Protein AF-A0A2V9KEG1-F1 (afdb_monomer)

pLDDT: mean 92.55, std 7.53, range [52.72, 97.75]

Secondary structure (DSSP, 8-state):
-PPB-EEEEEEEEE-TTT-SEEEEEEEEEHHHHTT-SS--EE-TTT---EEEE---GGG-SPSEEEESS--TT-TTSTT--S-----SS-S--

Radius of g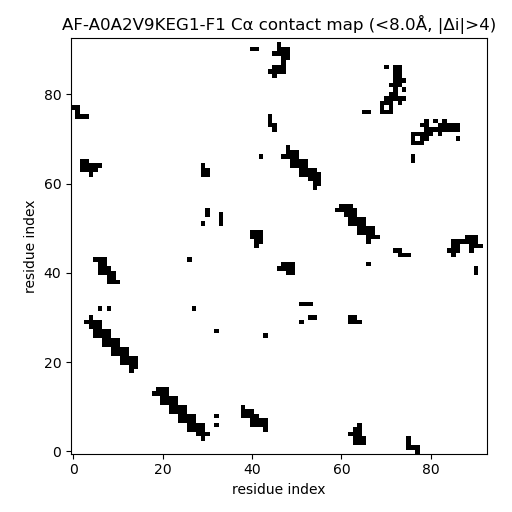yration: 14.23 Å; Cα contacts (8 Å, |Δi|>4): 193; chains: 1; bounding box: 23×36×38 Å

Sequence (93 aa):
MDKIFECEVRQWKPDPSTGKGAPLWVVMPVDKAIQLADVTIRCMKCHGPIRLHRAGPLGVPRAHAEHLRRHPGCPLGDCFDGTFRTSPTPIGS

Nearest PDB structures (foldseek):
  8jiv-assembly1_CS  TM=2.917E-01  e=4.855E+00  Triticum aestivum
  8q87-assembly1_BS  TM=3.148E-01  e=5.164E+00  Gallus gallus
  7oyc-assembly1_S1  TM=2.996E-01  e=7.030E+00  Xenopus laevis
  6az3-assembly1_R  TM=2.709E-01  e=6.214E+00  Leishmania donovani
  8fkp-assembly1_LC  TM=2.687E-01  e=5.842E+00  Homo sapiens

Mean predicted aligned error: 4.04 Å

Foldseek 3Di:
DQFAFKWWKWDFDQDPVHRDTDTDTDIDTLQVVVPDPPIDIAHPFQLADKDWDPQDPVCVPPTTIAGPDADLQGPRHPNPPPHHHHDPHHDDD

Solvent-accessible surface area (backbone atoms only — not comparable to full-atom values): 5418 Å² total; per-residue (Å²): 127,65,70,32,50,57,29,24,35,54,40,83,38,64,33,91,89,76,66,45,77,39,82,40,79,40,80,41,48,30,69,60,56,70,72,56,78,97,61,55,60,22,34,76,79,26,31,19,52,53,44,80,41,76,48,35,75,97,52,51,57,60,29,23,33,45,64,75,57,94,44,43,26,21,88,71,39,82,55,45,74,86,54,81,39,67,37,97,62,52,57,78,133

Structure (mmCIF, N/CA/C/O backbone):
data_AF-A0A2V9KEG1-F1
#
_entry.id   AF-A0A2V9KEG1-F1
#
loop_
_atom_site.group_PDB
_atom_site.id
_atom_site.type_symbol
_atom_site.label_atom_id
_atom_site.label_alt_id
_atom_site.label_comp_id
_atom_site.label_asym_id
_atom_site.label_entity_id
_atom_site.label_seq_id
_atom_site.pdbx_PDB_ins_code
_atom_site.Cartn_x
_atom_site.Cartn_y
_atom_site.Cartn_z
_atom_site.occupancy
_atom_site.B_iso_or_equiv
_atom_site.auth_seq_id
_atom_site.auth_comp_id
_atom_site.auth_asym_id
_atom_site.auth_atom_id
_atom_site.pdbx_PDB_model_num
ATOM 1 N N . MET A 1 1 ? 12.786 0.170 -11.690 1.00 52.72 1 MET A N 1
ATOM 2 C CA . MET A 1 1 ? 11.400 0.165 -11.182 1.00 52.72 1 MET A CA 1
ATOM 3 C C . MET A 1 1 ? 11.494 -0.227 -9.726 1.00 52.72 1 MET A C 1
ATOM 5 O O . MET A 1 1 ? 11.818 -1.379 -9.444 1.00 52.72 1 MET A O 1
ATOM 9 N N . ASP A 1 2 ? 11.368 0.747 -8.830 1.00 66.38 2 ASP A N 1
ATOM 10 C CA . ASP A 1 2 ? 11.535 0.504 -7.401 1.00 66.38 2 ASP A CA 1
ATOM 11 C C . ASP A 1 2 ? 10.303 -0.216 -6.866 1.00 66.38 2 ASP A C 1
ATOM 13 O O . ASP A 1 2 ? 9.171 0.248 -6.989 1.00 66.38 2 ASP A O 1
ATOM 17 N N . LYS A 1 3 ? 10.535 -1.422 -6.351 1.00 83.50 3 LYS A N 1
ATOM 18 C CA . LYS A 1 3 ? 9.498 -2.294 -5.810 1.00 83.50 3 LYS A CA 1
ATOM 19 C C . LYS A 1 3 ? 9.310 -1.987 -4.336 1.00 83.50 3 LYS A C 1
ATOM 21 O O . LYS A 1 3 ? 1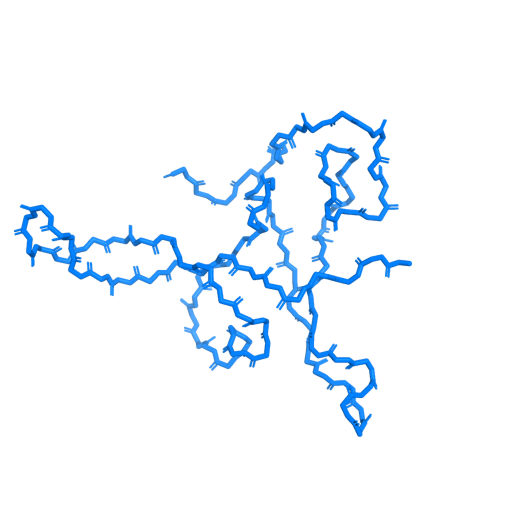0.280 -1.919 -3.584 1.00 83.50 3 LYS A O 1
ATOM 26 N N . ILE A 1 4 ? 8.059 -1.839 -3.920 1.00 91.62 4 ILE A N 1
ATOM 27 C CA . ILE A 1 4 ? 7.715 -1.606 -2.519 1.00 91.62 4 ILE A CA 1
ATOM 28 C C . ILE A 1 4 ? 7.629 -2.960 -1.816 1.00 91.62 4 ILE A C 1
ATOM 30 O O . ILE A 1 4 ? 6.894 -3.833 -2.266 1.00 91.62 4 ILE A O 1
ATOM 34 N N . PHE A 1 5 ? 8.354 -3.152 -0.717 1.00 96.25 5 PHE A N 1
ATOM 35 C CA . PHE A 1 5 ? 8.374 -4.433 0.008 1.00 96.25 5 PHE A CA 1
ATOM 36 C C . PHE A 1 5 ? 7.619 -4.405 1.340 1.00 96.25 5 PHE A C 1
ATOM 38 O O . PHE A 1 5 ? 7.413 -5.457 1.943 1.00 96.25 5 PHE A O 1
ATOM 45 N N . GLU A 1 6 ? 7.161 -3.230 1.768 1.00 96.88 6 GLU A N 1
ATOM 46 C CA . GLU A 1 6 ? 6.373 -3.026 2.983 1.00 96.88 6 GLU A CA 1
ATOM 47 C C . GLU A 1 6 ? 5.183 -2.108 2.703 1.00 96.88 6 GLU A C 1
ATOM 49 O O . GLU A 1 6 ? 5.265 -1.178 1.898 1.00 96.88 6 GLU A O 1
ATOM 54 N N . CYS A 1 7 ? 4.068 -2.355 3.377 1.00 97.06 7 CYS A N 1
ATOM 55 C CA . CYS A 1 7 ? 2.864 -1.545 3.266 1.00 97.06 7 CYS A CA 1
ATOM 56 C C . CYS A 1 7 ? 2.196 -1.364 4.623 1.00 97.06 7 CYS A C 1
ATOM 58 O O . CYS A 1 7 ? 2.413 -2.148 5.545 1.00 97.06 7 CYS A O 1
ATOM 60 N N . GLU A 1 8 ? 1.338 -0.357 4.727 1.00 97.50 8 GLU A N 1
ATOM 61 C CA . GLU A 1 8 ? 0.444 -0.238 5.870 1.00 97.50 8 GLU A CA 1
ATOM 62 C C . GLU A 1 8 ? -0.809 -1.069 5.632 1.00 97.50 8 GLU A C 1
ATOM 64 O O . GLU A 1 8 ? -1.420 -1.010 4.562 1.00 97.50 8 GLU A O 1
ATOM 69 N N . VAL A 1 9 ? -1.207 -1.810 6.658 1.00 96.62 9 VAL A N 1
ATOM 70 C CA . VAL A 1 9 ? -2.432 -2.603 6.684 1.00 96.62 9 VAL A CA 1
ATOM 71 C C . VAL A 1 9 ? -3.277 -2.155 7.864 1.00 96.62 9 VAL A C 1
ATOM 73 O O . VAL A 1 9 ? -2.776 -2.010 8.982 1.00 96.62 9 VAL A O 1
ATOM 76 N N . ARG A 1 10 ? -4.567 -1.923 7.622 1.00 95.25 10 ARG A N 1
ATOM 77 C CA . ARG A 1 10 ? -5.526 -1.564 8.665 1.00 95.25 10 ARG A CA 1
ATOM 78 C C . ARG A 1 10 ? -5.874 -2.808 9.471 1.00 95.25 10 ARG A C 1
ATOM 80 O O . ARG A 1 10 ? -6.419 -3.764 8.924 1.00 95.25 10 ARG A O 1
ATOM 87 N N . GLN A 1 11 ? -5.579 -2.788 10.764 1.00 92.62 11 GLN A N 1
ATOM 88 C CA . GLN A 1 11 ? -5.883 -3.878 11.690 1.00 92.62 11 GLN A CA 1
ATOM 89 C C . GLN A 1 11 ? -6.689 -3.361 12.876 1.00 92.62 11 GLN A C 1
ATOM 91 O O . GLN A 1 11 ? -6.503 -2.231 13.317 1.00 92.62 11 GLN A O 1
ATOM 96 N N . TRP A 1 12 ? -7.562 -4.203 13.421 1.00 90.25 12 TRP A N 1
ATOM 97 C CA . TRP A 1 12 ? -8.223 -3.922 14.689 1.00 90.25 12 TRP A CA 1
ATOM 98 C C . TRP A 1 12 ? -7.305 -4.348 15.833 1.00 90.25 12 TRP A C 1
ATOM 100 O O . TRP A 1 12 ? -6.969 -5.528 15.952 1.00 90.25 12 TRP A O 1
ATOM 110 N N . LYS A 1 13 ? -6.861 -3.396 16.653 1.00 88.25 13 LYS A N 1
ATOM 111 C CA . LYS A 1 13 ? -5.957 -3.649 17.782 1.00 88.25 13 LYS A CA 1
ATOM 112 C C . LYS A 1 13 ? -6.424 -2.896 19.026 1.00 88.25 13 LYS A C 1
ATOM 114 O O . LYS A 1 13 ? -7.084 -1.871 18.883 1.00 88.25 13 LYS A O 1
ATOM 119 N N . PRO A 1 14 ? -6.100 -3.374 20.239 1.00 89.19 14 PRO A N 1
ATOM 120 C CA . PRO A 1 14 ? -6.331 -2.601 21.451 1.00 89.19 14 PRO A CA 1
ATOM 121 C C . PRO A 1 14 ? -5.550 -1.288 21.382 1.00 89.19 14 PRO A C 1
ATOM 123 O O . PRO A 1 14 ? -4.339 -1.288 21.157 1.00 89.19 14 PRO A O 1
ATOM 126 N N . ASP A 1 15 ? -6.250 -0.179 21.559 1.00 80.19 15 ASP A N 1
ATOM 127 C CA . ASP A 1 15 ? -5.654 1.131 21.730 1.00 80.19 15 ASP A CA 1
ATOM 128 C C . ASP A 1 15 ? -4.850 1.145 23.047 1.00 80.19 15 ASP A C 1
ATOM 130 O O . ASP A 1 15 ? -5.412 0.819 24.098 1.00 80.19 15 ASP A O 1
ATOM 134 N N . PRO A 1 16 ? -3.553 1.508 23.035 1.00 77.88 16 PRO A N 1
ATOM 135 C CA . PRO A 1 16 ? -2.716 1.462 24.236 1.00 77.88 16 PRO A CA 1
ATOM 136 C C . PRO A 1 16 ? -3.168 2.403 25.357 1.00 77.88 16 PRO A C 1
ATOM 138 O O . PRO A 1 16 ? -2.818 2.180 26.512 1.00 77.88 16 PRO A O 1
ATOM 141 N N . SER A 1 17 ? -3.914 3.462 25.027 1.00 81.88 17 SER A N 1
ATOM 142 C CA . SER A 1 17 ? -4.358 4.477 25.984 1.00 81.88 17 SER A CA 1
ATOM 143 C C . SER A 1 17 ? -5.708 4.144 26.625 1.00 81.88 17 SER A C 1
ATOM 145 O O . SER A 1 17 ? -5.940 4.497 27.779 1.00 81.88 17 SER A O 1
ATOM 147 N N . THR A 1 18 ? -6.591 3.439 25.911 1.00 84.56 18 THR A N 1
ATOM 148 C CA . THR A 1 18 ? -7.956 3.135 26.379 1.00 84.56 18 THR A CA 1
ATOM 149 C C . THR A 1 18 ? -8.235 1.647 26.587 1.00 84.56 18 THR A C 1
ATOM 151 O O . THR A 1 18 ? -9.265 1.299 27.165 1.00 84.56 18 THR A O 1
ATOM 154 N N . GLY A 1 1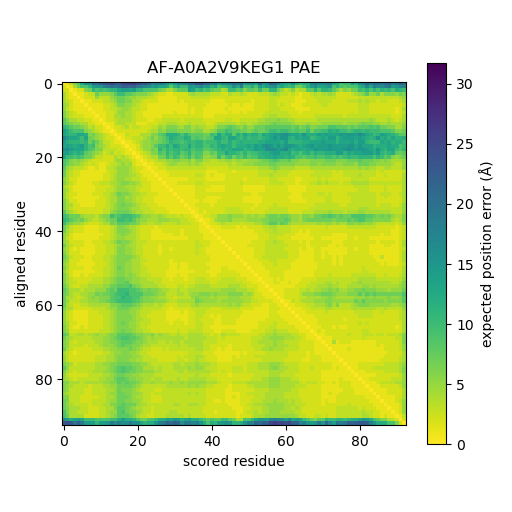9 ? -7.376 0.755 26.085 1.00 84.50 19 GLY A N 1
ATOM 155 C CA . GLY A 1 19 ? -7.578 -0.699 26.084 1.00 84.50 19 GLY A CA 1
ATOM 156 C C . GLY A 1 19 ? -8.713 -1.182 25.170 1.00 84.50 19 GLY A C 1
ATOM 157 O O . GLY A 1 19 ? -8.919 -2.387 25.027 1.00 84.50 19 GLY A O 1
ATOM 158 N N . LYS A 1 20 ? -9.455 -0.267 24.534 1.00 88.12 20 LYS A N 1
ATOM 159 C CA . LYS A 1 20 ? -10.553 -0.589 23.617 1.00 88.12 20 LYS A CA 1
ATOM 160 C C . LYS A 1 20 ? -10.009 -0.892 22.231 1.00 88.12 20 LYS A C 1
ATOM 162 O O . LYS A 1 20 ? -9.010 -0.326 21.809 1.00 88.12 20 LYS A O 1
ATOM 167 N N . GLY A 1 21 ? -10.687 -1.769 21.501 1.00 87.81 21 GLY A N 1
ATOM 168 C CA . GLY A 1 21 ? -10.340 -2.030 20.112 1.00 87.81 21 GLY A CA 1
ATOM 169 C C . GLY A 1 21 ? -10.520 -0.782 19.244 1.00 87.81 21 GLY A C 1
ATOM 170 O O . GLY A 1 21 ? -11.588 -0.172 19.263 1.00 87.81 21 GLY A O 1
ATOM 171 N N . ALA A 1 22 ? -9.484 -0.427 18.493 1.00 87.19 22 ALA A N 1
ATOM 172 C CA . ALA A 1 22 ? -9.478 0.663 17.533 1.00 87.19 22 ALA A CA 1
ATOM 173 C C . ALA A 1 22 ? -8.794 0.215 16.228 1.00 87.19 22 ALA A C 1
ATOM 175 O O . ALA A 1 22 ? -7.915 -0.657 16.241 1.00 87.19 22 ALA A O 1
ATOM 176 N N . PRO A 1 23 ? -9.176 0.788 15.074 1.00 89.62 23 PRO A N 1
ATOM 177 C CA . PRO A 1 23 ? -8.460 0.549 13.833 1.00 89.62 23 PRO A CA 1
ATOM 178 C C . PRO A 1 23 ? -7.103 1.263 13.868 1.00 89.62 23 PRO A C 1
ATOM 180 O O . PRO A 1 23 ? -7.050 2.485 13.968 1.00 89.62 23 PRO A O 1
ATOM 183 N N . LEU A 1 24 ? -6.016 0.510 13.719 1.00 91.12 24 LEU A N 1
ATOM 184 C CA . LEU A 1 24 ? -4.652 1.028 13.633 1.00 91.12 24 LEU A CA 1
ATOM 185 C C . LEU A 1 24 ? -4.015 0.651 12.295 1.00 91.12 24 LEU A C 1
ATOM 187 O O . LEU A 1 24 ? -4.227 -0.444 11.769 1.00 91.12 24 LEU A O 1
ATOM 191 N N . TRP A 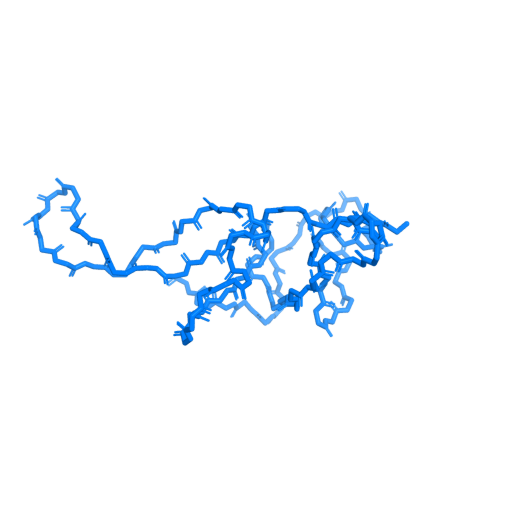1 25 ? -3.206 1.562 11.758 1.00 94.19 25 TRP A N 1
ATOM 192 C CA . TRP A 1 25 ? -2.347 1.293 10.610 1.00 94.19 25 TRP A CA 1
ATOM 193 C C . TRP A 1 25 ? -1.061 0.633 11.090 1.00 94.19 25 TRP A C 1
ATOM 195 O O . TRP A 1 25 ? -0.356 1.166 11.945 1.00 94.19 25 TRP A O 1
ATOM 205 N N . VAL A 1 26 ? -0.774 -0.554 10.564 1.00 94.31 26 VAL A N 1
ATOM 206 C CA . VAL A 1 26 ? 0.401 -1.340 10.941 1.00 94.31 26 VAL A CA 1
ATOM 207 C C . VAL A 1 26 ? 1.255 -1.544 9.703 1.00 94.31 26 VAL A C 1
ATOM 209 O O . VAL A 1 26 ? 0.775 -2.083 8.708 1.00 94.31 26 VAL A O 1
ATOM 212 N N . VAL A 1 27 ? 2.520 -1.131 9.766 1.00 96.50 27 VAL A N 1
ATOM 213 C CA . VAL A 1 27 ? 3.493 -1.438 8.713 1.00 96.50 27 VAL A CA 1
ATOM 214 C C . VAL A 1 27 ? 3.828 -2.923 8.776 1.00 96.50 27 VAL A C 1
ATOM 216 O O . VAL A 1 27 ? 4.140 -3.453 9.845 1.00 96.50 27 VAL A O 1
ATOM 219 N N . MET A 1 28 ? 3.750 -3.602 7.636 1.00 96.62 28 MET A N 1
ATOM 220 C CA . MET A 1 28 ? 4.144 -4.998 7.530 1.00 96.62 28 MET A CA 1
ATOM 221 C C . MET A 1 28 ? 4.737 -5.339 6.155 1.00 96.62 28 MET A C 1
ATOM 223 O O . MET A 1 28 ? 4.420 -4.677 5.161 1.00 96.62 28 MET A O 1
ATOM 227 N N . PRO A 1 29 ? 5.544 -6.412 6.075 1.00 97.56 29 PRO A N 1
ATOM 228 C CA . PRO A 1 29 ? 6.034 -6.951 4.812 1.00 97.56 29 PRO A CA 1
ATOM 229 C C . PRO A 1 29 ? 4.907 -7.353 3.849 1.00 97.56 29 PRO A C 1
ATOM 231 O O . PRO A 1 29 ? 3.891 -7.919 4.264 1.00 97.56 29 PRO A O 1
ATOM 234 N N . VAL A 1 30 ? 5.102 -7.105 2.550 1.00 97.31 30 VAL A N 1
ATOM 235 C CA . VAL A 1 30 ? 4.098 -7.398 1.509 1.00 97.31 30 VAL A CA 1
ATOM 236 C C . VAL A 1 30 ? 3.786 -8.894 1.395 1.00 97.31 30 VAL A C 1
ATOM 238 O O . VAL A 1 30 ? 2.634 -9.263 1.173 1.00 97.31 30 VAL A O 1
ATOM 241 N N . ASP A 1 31 ? 4.779 -9.763 1.580 1.00 97.00 31 ASP A N 1
ATOM 242 C CA . ASP A 1 31 ? 4.604 -11.223 1.563 1.00 97.00 31 ASP A CA 1
ATOM 243 C C . ASP A 1 31 ? 3.669 -11.729 2.672 1.00 97.00 31 ASP A C 1
ATOM 245 O O . ASP A 1 31 ? 2.964 -12.718 2.471 1.00 97.00 31 ASP A O 1
ATOM 249 N N . LYS A 1 32 ? 3.613 -11.028 3.808 1.00 97.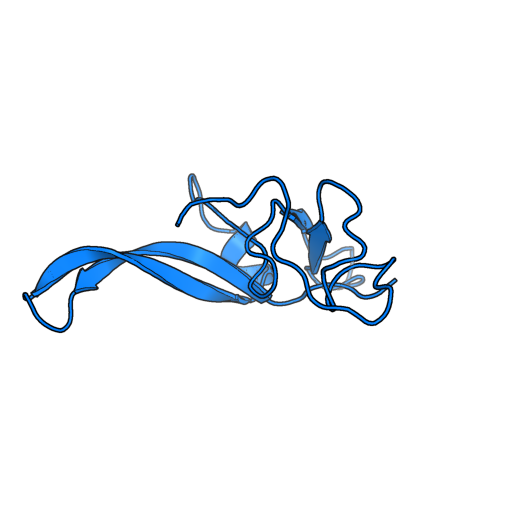06 32 LYS A N 1
ATOM 250 C CA . LYS A 1 32 ? 2.656 -11.286 4.888 1.00 97.06 32 LYS A CA 1
ATOM 251 C C . LYS A 1 32 ? 1.313 -10.609 4.627 1.00 97.06 32 LYS A C 1
ATOM 253 O O . LYS A 1 32 ? 0.278 -11.243 4.807 1.00 97.06 32 LYS A O 1
ATOM 258 N N . ALA A 1 33 ? 1.317 -9.349 4.186 1.00 96.81 33 ALA A N 1
ATOM 259 C CA . ALA A 1 33 ? 0.093 -8.589 3.922 1.00 96.81 33 ALA A CA 1
ATOM 260 C C . ALA A 1 33 ? -0.804 -9.267 2.877 1.00 96.81 33 ALA A C 1
ATOM 262 O O . ALA A 1 33 ? -2.017 -9.322 3.048 1.00 96.81 33 ALA A O 1
ATOM 263 N N . ILE A 1 34 ? -0.209 -9.832 1.822 1.00 96.25 34 ILE A N 1
ATOM 264 C CA . ILE A 1 34 ? -0.946 -10.469 0.720 1.00 96.25 34 ILE A CA 1
ATOM 265 C C . ILE A 1 34 ? -1.675 -11.764 1.117 1.00 96.25 34 ILE A C 1
ATOM 267 O O . ILE A 1 34 ? -2.496 -12.259 0.348 1.00 96.25 34 ILE A O 1
ATOM 271 N N . GLN A 1 35 ? -1.369 -12.325 2.289 1.00 95.81 35 GLN A N 1
ATOM 272 C CA . GLN A 1 35 ? -2.047 -13.510 2.826 1.00 95.81 35 GLN A CA 1
ATOM 273 C C . GLN A 1 35 ? -3.289 -13.152 3.654 1.00 95.81 35 GLN A C 1
ATOM 275 O O . GLN A 1 35 ? -4.057 -14.041 4.013 1.00 95.81 35 GLN A O 1
ATOM 280 N N . LEU A 1 36 ? -3.486 -11.874 3.991 1.00 93.75 36 LEU A N 1
ATOM 281 C CA . LEU A 1 36 ? -4.620 -11.427 4.791 1.00 93.75 36 LEU A CA 1
ATOM 282 C C . LEU A 1 36 ? -5.858 -11.242 3.904 1.00 93.75 36 LEU A C 1
ATOM 284 O O . LEU A 1 36 ? -5.800 -10.565 2.878 1.00 93.75 36 LEU A O 1
ATOM 288 N N . ALA A 1 37 ? -6.983 -11.819 4.321 1.00 87.69 37 ALA A N 1
ATOM 289 C CA . ALA A 1 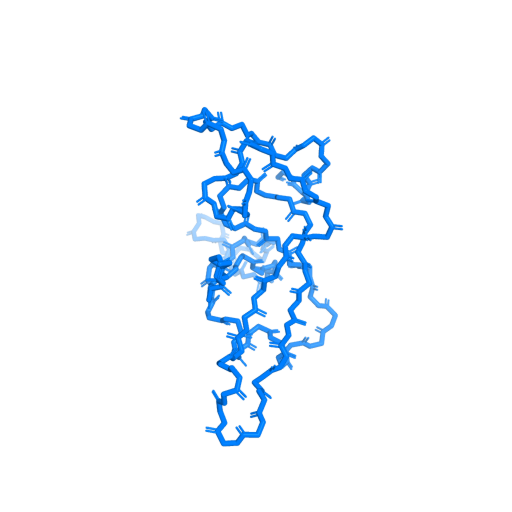37 ? -8.280 -11.591 3.691 1.00 87.69 37 ALA A CA 1
ATOM 290 C C . ALA A 1 37 ? -8.913 -10.287 4.204 1.00 87.69 37 ALA A C 1
ATOM 292 O O . ALA A 1 37 ? -8.747 -9.937 5.372 1.00 87.69 37 ALA A O 1
ATOM 293 N N . ASP A 1 38 ? -9.635 -9.585 3.328 1.00 86.94 38 ASP A N 1
ATOM 294 C CA . ASP A 1 38 ? -10.502 -8.441 3.659 1.00 86.94 38 ASP A CA 1
ATOM 295 C C . ASP A 1 38 ? -9.836 -7.289 4.434 1.00 86.94 38 ASP A C 1
ATOM 297 O O . ASP A 1 38 ? -10.471 -6.577 5.214 1.00 86.94 38 ASP A O 1
ATOM 301 N N . VAL A 1 39 ? -8.544 -7.058 4.193 1.00 91.25 39 VAL A N 1
ATOM 302 C CA . VAL A 1 39 ? -7.814 -5.940 4.799 1.00 91.25 39 VAL A CA 1
ATOM 303 C C . VAL A 1 39 ? -7.740 -4.722 3.886 1.00 91.25 39 VAL A C 1
ATOM 305 O O . VAL A 1 39 ? -7.582 -4.816 2.670 1.00 91.25 39 VAL A O 1
ATOM 308 N N . THR A 1 40 ? -7.790 -3.538 4.497 1.00 95.69 40 THR A N 1
ATOM 309 C CA . THR A 1 40 ? -7.470 -2.287 3.805 1.00 95.69 40 THR A CA 1
ATOM 310 C C . THR A 1 40 ? -5.963 -2.067 3.838 1.00 95.69 40 THR A C 1
ATOM 312 O O . THR A 1 40 ? -5.362 -2.102 4.911 1.00 95.69 40 THR A O 1
ATOM 315 N N . ILE A 1 41 ? -5.361 -1.806 2.680 1.00 96.88 41 ILE A N 1
ATOM 316 C CA . ILE A 1 41 ? -3.918 -1.601 2.526 1.00 96.88 41 ILE A CA 1
ATOM 317 C C . ILE A 1 41 ? -3.623 -0.243 1.899 1.00 96.88 41 ILE A C 1
ATOM 319 O O . ILE A 1 41 ? -4.428 0.260 1.113 1.00 96.88 41 ILE A O 1
ATOM 323 N N . ARG A 1 42 ? -2.460 0.335 2.201 1.00 97.19 42 ARG A N 1
ATOM 324 C CA . ARG A 1 42 ? -2.000 1.582 1.577 1.00 97.19 42 ARG A CA 1
ATOM 325 C C . ARG A 1 42 ? -0.478 1.706 1.563 1.00 97.19 42 ARG A C 1
ATOM 327 O O . ARG A 1 42 ? 0.236 0.992 2.268 1.00 97.19 42 ARG A O 1
ATOM 334 N N . CYS A 1 43 ? 0.027 2.623 0.743 1.00 96.94 43 CYS A N 1
ATOM 335 C CA . CYS A 1 43 ? 1.445 2.979 0.721 1.00 96.94 43 CYS A CA 1
ATOM 336 C C . CYS A 1 43 ? 1.859 3.663 2.032 1.00 96.94 43 CYS A C 1
ATOM 338 O O . CYS A 1 43 ? 1.301 4.698 2.374 1.00 96.94 43 CYS A O 1
ATOM 340 N N . MET A 1 44 ? 2.915 3.177 2.687 1.00 96.50 44 MET A N 1
ATOM 341 C CA . MET A 1 44 ? 3.416 3.721 3.963 1.00 96.50 44 MET A CA 1
ATOM 342 C C . MET A 1 44 ? 4.013 5.138 3.893 1.00 96.50 44 MET A C 1
ATOM 344 O O . MET A 1 44 ? 4.426 5.689 4.908 1.00 96.50 44 MET A O 1
ATOM 348 N N . LYS A 1 45 ? 4.157 5.712 2.691 1.00 96.06 45 LYS A N 1
ATOM 349 C CA . LYS A 1 45 ? 4.692 7.071 2.507 1.00 96.06 45 LYS A CA 1
ATOM 350 C C . LYS A 1 45 ? 3.625 8.060 2.084 1.00 96.06 45 LYS A C 1
ATOM 352 O O . LYS A 1 45 ? 3.458 9.083 2.728 1.00 96.06 45 LYS A O 1
ATOM 357 N N . CYS A 1 46 ? 2.929 7.791 0.982 1.00 96.44 46 CYS A N 1
ATOM 358 C CA . CYS A 1 46 ? 1.929 8.726 0.463 1.00 96.44 46 CYS A CA 1
ATOM 359 C C . CYS A 1 46 ? 0.498 8.408 0.925 1.00 96.44 46 CYS A C 1
ATOM 361 O O . CYS A 1 46 ? -0.416 9.145 0.559 1.00 96.44 46 CYS A O 1
ATOM 363 N N . HIS A 1 47 ? 0.296 7.302 1.656 1.00 96.94 47 HIS A N 1
ATOM 364 C CA . HIS A 1 47 ? -1.007 6.742 2.049 1.00 96.94 47 HIS A CA 1
ATOM 365 C C . HIS A 1 47 ? -1.931 6.427 0.865 1.00 96.94 47 HIS A C 1
ATOM 367 O O . HIS A 1 47 ? -3.127 6.221 1.034 1.00 96.94 47 HIS A O 1
ATOM 373 N N . GLY A 1 48 ? -1.381 6.381 -0.348 1.00 96.00 48 GLY A N 1
ATOM 374 C CA . GLY A 1 48 ? -2.125 6.126 -1.571 1.00 96.00 48 GLY A CA 1
ATOM 375 C C . GLY A 1 48 ? -2.426 4.647 -1.823 1.00 96.00 48 GLY A C 1
ATOM 376 O O . GLY A 1 48 ? -1.856 3.764 -1.172 1.00 96.0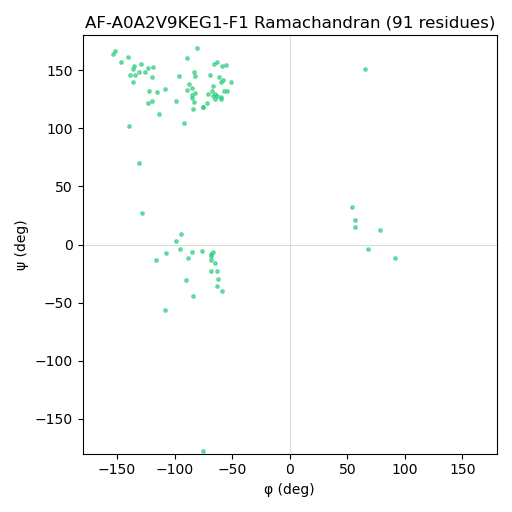0 48 GLY A O 1
ATOM 377 N N . PRO A 1 49 ? -3.294 4.377 -2.810 1.00 96.19 49 PRO A N 1
ATOM 378 C CA . PRO A 1 49 ? -3.675 3.038 -3.220 1.00 96.19 49 PRO A CA 1
ATOM 379 C C . PRO A 1 49 ? -2.512 2.281 -3.864 1.00 96.19 49 PRO A C 1
ATOM 381 O O . PRO A 1 49 ? -1.857 2.773 -4.787 1.00 96.19 49 PRO A O 1
ATOM 384 N N . ILE A 1 50 ? -2.311 1.046 -3.410 1.00 96.62 50 ILE A N 1
ATOM 385 C CA . ILE A 1 50 ? -1.311 0.111 -3.930 1.00 96.62 50 ILE A CA 1
ATOM 386 C C . ILE A 1 50 ? -1.959 -1.239 -4.246 1.00 96.62 50 ILE A C 1
ATOM 388 O O . ILE A 1 50 ? -2.978 -1.601 -3.658 1.00 96.62 50 ILE A O 1
ATOM 392 N N . ARG A 1 51 ? -1.352 -1.994 -5.158 1.00 95.62 51 ARG A N 1
ATOM 393 C CA . ARG A 1 51 ? -1.665 -3.401 -5.424 1.00 95.62 51 ARG A CA 1
ATOM 394 C C . ARG A 1 51 ? -0.521 -4.260 -4.912 1.00 95.62 51 ARG A C 1
ATOM 396 O O . ARG A 1 51 ? 0.634 -3.956 -5.189 1.00 95.62 51 ARG A O 1
ATOM 403 N N . LEU A 1 52 ? -0.846 -5.334 -4.195 1.00 96.50 52 LEU A N 1
ATOM 404 C CA . LEU A 1 52 ? 0.137 -6.337 -3.789 1.00 96.50 52 LEU A CA 1
ATOM 405 C C . LEU A 1 52 ? 0.285 -7.392 -4.886 1.00 96.50 52 LEU A C 1
ATOM 407 O O . LEU A 1 52 ? -0.702 -7.866 -5.449 1.00 96.50 52 LEU A O 1
ATOM 411 N N . HIS A 1 53 ? 1.521 -7.788 -5.142 1.00 96.12 53 HIS A N 1
ATOM 412 C CA . HIS A 1 53 ? 1.905 -8.831 -6.076 1.00 96.12 53 HIS A CA 1
ATOM 413 C C . HIS A 1 53 ? 2.550 -9.974 -5.299 1.00 96.12 53 HIS A C 1
ATOM 415 O O . HIS A 1 53 ? 3.447 -9.764 -4.475 1.00 96.12 53 HIS A O 1
ATOM 421 N N . ARG A 1 54 ? 2.095 -11.202 -5.572 1.00 96.12 54 ARG A N 1
ATOM 422 C CA . ARG A 1 54 ? 2.732 -12.411 -5.039 1.00 96.12 54 ARG A CA 1
ATOM 423 C C . ARG A 1 54 ? 4.151 -12.522 -5.587 1.00 96.12 54 ARG A C 1
ATOM 425 O O . ARG A 1 54 ? 4.469 -11.968 -6.640 1.00 96.12 54 ARG A O 1
ATOM 432 N N . ALA A 1 55 ? 4.993 -13.252 -4.865 1.00 96.31 55 ALA A N 1
ATOM 433 C CA . ALA A 1 55 ? 6.298 -13.610 -5.391 1.00 96.31 55 ALA A CA 1
ATOM 434 C C . ALA A 1 55 ? 6.142 -14.460 -6.664 1.00 96.31 55 ALA A C 1
ATOM 436 O O . ALA A 1 55 ? 5.214 -15.267 -6.765 1.00 96.31 55 ALA A O 1
ATOM 437 N N . GLY A 1 56 ? 7.039 -14.263 -7.628 1.00 94.56 56 GLY A N 1
ATOM 438 C CA . GLY A 1 56 ? 7.117 -15.101 -8.821 1.00 94.56 56 GLY A CA 1
ATOM 439 C C . GLY A 1 56 ? 7.747 -16.474 -8.539 1.00 94.56 56 GLY A C 1
ATOM 440 O O . GLY A 1 56 ? 8.099 -16.776 -7.391 1.00 94.56 56 GLY A O 1
ATOM 441 N N . PRO A 1 57 ? 7.912 -17.317 -9.575 1.00 95.25 57 PRO A N 1
ATOM 442 C CA . PRO A 1 57 ? 8.595 -18.603 -9.457 1.00 95.25 57 PRO A CA 1
ATOM 443 C C . PRO A 1 57 ? 9.970 -18.456 -8.794 1.00 95.25 57 PRO A C 1
ATOM 445 O O . PRO A 1 57 ? 10.688 -17.491 -9.046 1.00 95.25 57 PRO A O 1
ATOM 448 N N . LEU A 1 58 ? 10.325 -19.402 -7.919 1.00 93.62 58 LEU A N 1
ATOM 449 C CA . LEU A 1 58 ? 11.573 -19.376 -7.137 1.00 93.62 58 LEU A CA 1
ATOM 450 C C . LEU A 1 58 ? 11.753 -18.109 -6.271 1.00 93.62 58 LEU A C 1
ATOM 452 O O . LEU A 1 58 ? 12.868 -17.769 -5.885 1.00 93.62 58 LEU A O 1
ATOM 456 N N . GLY A 1 59 ? 10.665 -17.396 -5.961 1.00 90.94 59 GLY A N 1
ATOM 457 C CA . GLY A 1 59 ? 10.710 -16.165 -5.173 1.00 90.94 59 GLY A CA 1
ATOM 458 C C . GLY A 1 59 ? 11.155 -14.932 -5.964 1.00 90.94 59 GLY A C 1
ATOM 459 O O . GLY A 1 59 ? 11.455 -13.906 -5.347 1.00 90.94 59 GLY A O 1
ATOM 460 N N . VAL A 1 60 ? 11.204 -15.008 -7.303 1.00 90.62 60 VAL A N 1
ATOM 461 C CA . VAL A 1 60 ? 11.672 -13.922 -8.173 1.00 90.62 60 VAL A CA 1
ATOM 462 C C . VAL A 1 60 ? 10.587 -13.523 -9.191 1.00 90.62 60 VAL A C 1
ATOM 464 O O . VAL A 1 60 ? 10.155 -14.349 -9.990 1.00 90.62 60 VAL A O 1
ATOM 467 N N . PRO A 1 61 ? 10.148 -12.250 -9.202 1.00 92.31 61 PRO A N 1
ATOM 468 C CA . PRO A 1 61 ? 10.488 -11.229 -8.216 1.00 92.31 61 PRO A CA 1
ATOM 469 C C . PRO A 1 61 ? 9.914 -11.570 -6.835 1.00 92.31 61 PRO A C 1
ATOM 471 O O . PRO A 1 61 ? 8.905 -12.266 -6.735 1.00 92.31 61 PRO A O 1
ATOM 474 N N . ARG A 1 62 ? 10.532 -11.037 -5.774 1.00 95.38 62 ARG A N 1
ATOM 475 C CA . ARG A 1 62 ? 9.970 -11.092 -4.416 1.00 95.38 62 ARG A CA 1
ATOM 476 C C . ARG A 1 62 ? 8.561 -10.497 -4.414 1.00 95.38 62 ARG A C 1
ATOM 478 O O . ARG A 1 62 ? 8.256 -9.646 -5.253 1.00 95.38 62 ARG A O 1
ATOM 485 N N . ALA A 1 63 ? 7.724 -10.907 -3.463 1.00 96.94 63 ALA A N 1
ATOM 486 C CA . ALA A 1 63 ? 6.436 -10.255 -3.255 1.00 96.94 63 ALA A CA 1
ATOM 487 C C . ALA A 1 63 ? 6.658 -8.752 -3.039 1.00 96.94 63 ALA A C 1
ATOM 489 O O . ALA A 1 63 ? 7.560 -8.356 -2.299 1.00 96.94 63 ALA A O 1
ATOM 490 N N . HIS A 1 64 ? 5.893 -7.933 -3.744 1.00 97.25 64 HIS A N 1
ATOM 491 C CA . HIS A 1 64 ? 6.086 -6.488 -3.786 1.00 97.25 64 HIS A CA 1
ATOM 492 C C . HIS A 1 64 ? 4.765 -5.785 -4.051 1.00 97.25 64 HIS A C 1
ATOM 494 O O . HIS A 1 64 ? 3.783 -6.417 -4.431 1.00 97.25 64 HIS A O 1
ATOM 500 N N . ALA A 1 65 ? 4.738 -4.481 -3.841 1.00 96.75 65 ALA A N 1
ATOM 501 C CA . ALA A 1 65 ? 3.607 -3.643 -4.153 1.00 96.75 65 ALA A CA 1
ATOM 502 C C . ALA A 1 65 ? 3.975 -2.577 -5.181 1.00 96.75 65 ALA A C 1
ATOM 504 O O . ALA A 1 65 ? 5.123 -2.132 -5.265 1.00 96.75 65 ALA A O 1
ATOM 505 N N . GLU A 1 66 ? 2.965 -2.161 -5.932 1.00 95.88 66 GLU A N 1
ATOM 506 C CA . GLU A 1 66 ? 3.042 -1.076 -6.904 1.00 95.88 66 GLU A CA 1
ATOM 507 C C . GLU A 1 66 ? 1.870 -0.120 -6.681 1.00 95.88 66 GLU A C 1
ATOM 509 O O . GLU A 1 66 ? 0.786 -0.529 -6.255 1.00 95.88 66 GLU A O 1
ATOM 514 N N . HIS A 1 67 ? 2.071 1.168 -6.954 1.00 96.19 67 HIS A N 1
ATOM 515 C CA . HIS A 1 67 ? 0.979 2.135 -6.888 1.00 96.19 67 HIS A CA 1
ATOM 516 C C . HIS A 1 67 ? -0.059 1.845 -7.977 1.00 96.19 67 HIS A C 1
ATOM 518 O O . HIS A 1 67 ? 0.291 1.629 -9.134 1.00 96.19 67 HIS A O 1
ATOM 524 N N . LEU A 1 68 ? -1.348 1.911 -7.627 1.00 94.75 68 LEU A N 1
ATOM 525 C CA . LEU A 1 68 ? -2.431 1.727 -8.605 1.00 94.75 68 LEU A CA 1
ATOM 526 C C . LEU A 1 68 ? -2.521 2.875 -9.622 1.00 94.75 68 LEU A C 1
ATOM 528 O O . LEU A 1 68 ? -3.080 2.705 -10.704 1.00 94.75 68 LEU A O 1
ATOM 532 N N . ARG A 1 69 ? -1.992 4.050 -9.273 1.00 92.19 69 ARG A N 1
ATOM 533 C CA . ARG A 1 69 ? -1.863 5.213 -10.154 1.00 92.19 69 ARG A CA 1
ATOM 534 C C . ARG A 1 69 ? -0.484 5.824 -9.957 1.00 92.19 69 ARG A C 1
ATOM 536 O O . ARG A 1 69 ? -0.028 5.935 -8.820 1.00 92.19 69 ARG A O 1
ATOM 543 N N . ARG A 1 70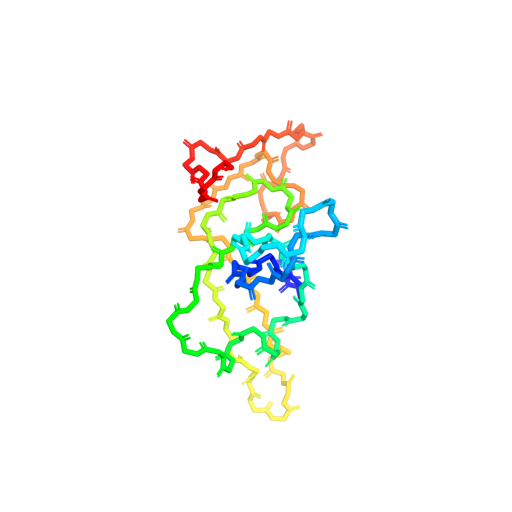 ? 0.153 6.257 -11.047 1.00 92.75 70 ARG A N 1
ATOM 544 C CA . ARG A 1 70 ? 1.403 7.020 -10.967 1.00 92.75 70 ARG A CA 1
ATOM 545 C C . ARG A 1 70 ? 1.202 8.270 -10.116 1.00 92.75 70 ARG A C 1
ATOM 547 O O . ARG A 1 70 ? 0.229 8.999 -10.297 1.00 92.75 70 ARG A O 1
ATOM 554 N N . HIS A 1 71 ? 2.129 8.496 -9.192 1.00 94.50 71 HIS A N 1
ATOM 555 C CA . HIS A 1 71 ? 2.108 9.627 -8.272 1.00 94.50 71 HIS A CA 1
ATOM 556 C C . HIS A 1 71 ? 3.529 10.181 -8.110 1.00 94.50 71 HIS A C 1
ATOM 558 O O . HIS A 1 71 ? 4.315 9.602 -7.354 1.00 94.50 71 HIS A O 1
ATOM 564 N N . PRO A 1 72 ? 3.877 11.299 -8.777 1.00 96.38 72 PRO A N 1
ATOM 565 C CA . PRO A 1 72 ? 5.226 11.860 -8.728 1.00 96.38 72 PRO A CA 1
ATOM 566 C C . PRO A 1 72 ? 5.596 12.438 -7.362 1.00 96.38 72 PRO A C 1
ATOM 568 O O . PRO A 1 72 ? 6.750 12.767 -7.125 1.00 96.38 72 PRO A O 1
ATOM 571 N N . GLY A 1 73 ? 4.637 12.533 -6.437 1.00 96.62 73 GLY A N 1
ATOM 572 C CA . GLY A 1 73 ? 4.892 12.939 -5.062 1.00 96.62 73 GLY A CA 1
ATOM 573 C C . GLY A 1 73 ? 5.322 11.817 -4.122 1.00 96.62 73 GLY A C 1
ATOM 574 O O . GLY A 1 73 ? 5.639 12.107 -2.971 1.00 96.62 73 GLY A O 1
ATOM 575 N N . CYS A 1 74 ? 5.318 10.547 -4.541 1.00 96.56 74 CYS A N 1
ATOM 576 C CA . CYS A 1 74 ? 5.727 9.457 -3.657 1.00 96.56 74 CYS A CA 1
ATOM 577 C C . CYS A 1 74 ? 7.179 9.035 -3.908 1.00 96.56 74 CYS A C 1
ATOM 579 O O . CYS A 1 74 ? 7.461 8.564 -5.006 1.00 96.56 74 CYS A O 1
ATOM 581 N N . PRO A 1 75 ? 8.067 9.060 -2.895 1.00 95.88 75 PRO A N 1
ATOM 582 C CA . PRO A 1 75 ? 9.444 8.572 -3.022 1.00 95.88 75 PRO A CA 1
ATOM 583 C C . PRO A 1 75 ? 9.546 7.053 -3.203 1.00 95.88 75 PRO A C 1
ATOM 585 O O . PRO A 1 75 ? 10.623 6.542 -3.469 1.00 95.88 75 PRO A O 1
ATOM 588 N N . LEU A 1 76 ? 8.438 6.323 -3.033 1.00 94.94 76 LEU A N 1
ATOM 589 C CA . LEU A 1 76 ? 8.345 4.888 -3.320 1.00 94.94 76 LEU A CA 1
ATOM 590 C C . LEU A 1 76 ? 7.714 4.601 -4.693 1.00 94.94 76 LEU A C 1
ATOM 592 O O . LEU A 1 76 ? 7.425 3.450 -5.010 1.00 94.94 76 LEU A O 1
ATOM 596 N N . GLY A 1 77 ? 7.388 5.641 -5.462 1.00 92.00 77 GLY A N 1
ATOM 597 C CA . GLY A 1 77 ? 6.873 5.519 -6.820 1.00 92.00 77 GLY A CA 1
ATOM 598 C C . GLY A 1 77 ? 7.998 5.500 -7.851 1.00 92.00 77 GLY A C 1
ATOM 599 O O . GLY A 1 77 ? 9.096 5.987 -7.607 1.00 92.00 77 GLY A O 1
ATOM 600 N N . ASP A 1 78 ? 7.695 4.999 -9.043 1.00 90.94 78 ASP A N 1
ATOM 601 C CA . ASP A 1 78 ? 8.625 4.944 -10.176 1.00 90.94 78 ASP A CA 1
ATOM 602 C C . ASP A 1 78 ? 8.826 6.296 -10.886 1.00 90.94 78 ASP A C 1
ATOM 604 O O . ASP A 1 78 ? 9.630 6.392 -11.810 1.00 90.94 78 ASP A O 1
ATOM 608 N N . CYS A 1 79 ? 8.072 7.328 -10.497 1.00 92.81 79 CYS A N 1
ATOM 609 C CA . CYS A 1 79 ? 8.064 8.641 -11.138 1.00 92.81 79 CYS A CA 1
ATOM 610 C C . CYS A 1 79 ? 8.278 9.800 -10.150 1.00 92.81 79 CYS A C 1
ATOM 612 O O . CYS A 1 79 ? 7.767 10.893 -10.386 1.00 92.81 79 CYS A O 1
ATOM 614 N N . PHE A 1 80 ? 8.966 9.561 -9.028 1.00 96.12 80 PHE A N 1
ATOM 615 C CA . PHE A 1 80 ? 9.212 10.589 -8.015 1.00 96.12 80 PHE A CA 1
ATOM 616 C C . PHE A 1 80 ? 9.983 11.783 -8.593 1.00 96.12 80 PHE A C 1
ATOM 618 O O . PHE A 1 80 ? 11.051 11.607 -9.174 1.00 96.12 80 PHE A O 1
ATOM 625 N N . ASP A 1 81 ? 9.467 12.998 -8.408 1.00 96.81 81 ASP A N 1
ATOM 626 C CA . ASP A 1 81 ? 10.075 14.230 -8.940 1.00 96.81 81 ASP A CA 1
ATOM 627 C C . ASP A 1 81 ? 10.994 14.954 -7.937 1.00 96.81 81 ASP A C 1
ATOM 629 O O . ASP A 1 81 ? 11.402 16.090 -8.170 1.00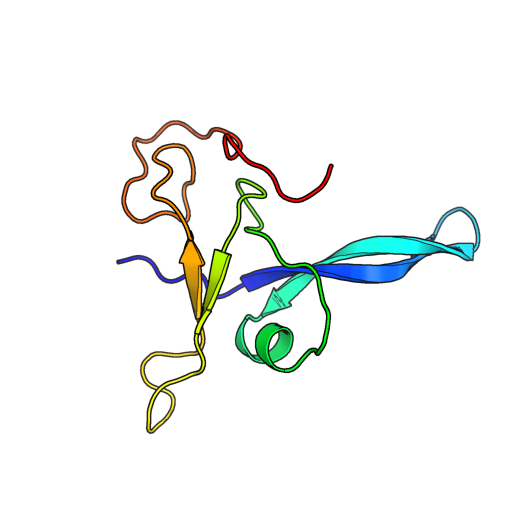 96.81 81 ASP A O 1
ATOM 633 N N . GLY A 1 82 ? 11.299 14.321 -6.800 1.00 97.06 82 GLY A N 1
ATOM 634 C CA . GLY A 1 82 ? 12.108 14.899 -5.725 1.00 97.06 82 GLY A CA 1
ATOM 635 C C . GLY A 1 82 ? 11.305 15.631 -4.648 1.00 97.06 82 GLY A C 1
ATOM 636 O O . GLY A 1 82 ? 11.850 15.901 -3.579 1.00 97.06 82 GLY A O 1
ATOM 637 N N . THR A 1 83 ? 10.011 15.902 -4.863 1.00 97.75 83 THR A N 1
ATOM 638 C CA . THR A 1 83 ? 9.170 16.614 -3.887 1.00 97.75 83 THR A CA 1
ATOM 639 C C . THR A 1 83 ? 8.083 15.708 -3.325 1.00 97.75 83 THR A C 1
ATOM 641 O O . THR A 1 83 ? 7.139 15.323 -4.021 1.00 97.75 83 THR A O 1
ATOM 644 N N . PHE A 1 84 ? 8.183 15.389 -2.031 1.00 97.19 84 PHE A N 1
ATOM 645 C CA . PHE A 1 84 ? 7.185 14.564 -1.352 1.00 97.19 84 PHE A CA 1
ATOM 646 C C . PHE A 1 84 ? 5.820 15.255 -1.284 1.00 97.19 84 PHE A C 1
ATOM 648 O O . PHE A 1 84 ? 5.707 16.386 -0.812 1.00 97.19 84 PHE A O 1
ATOM 655 N N . ARG A 1 85 ? 4.772 14.535 -1.699 1.00 97.00 85 ARG A N 1
ATOM 656 C CA . ARG A 1 85 ? 3.364 14.915 -1.531 1.00 97.00 85 ARG A CA 1
ATOM 657 C C . ARG A 1 85 ? 2.548 13.687 -1.143 1.00 97.00 85 ARG A C 1
ATOM 659 O O . ARG A 1 85 ? 2.792 12.577 -1.631 1.00 97.00 85 ARG A O 1
ATOM 666 N N . THR A 1 86 ? 1.532 13.891 -0.313 1.00 96.25 86 THR A N 1
ATOM 667 C CA . THR A 1 86 ? 0.514 12.869 -0.053 1.00 96.25 86 THR A CA 1
ATOM 668 C C . THR A 1 86 ? -0.176 12.462 -1.354 1.00 96.25 86 THR A C 1
ATOM 670 O O . THR A 1 86 ? -0.175 13.203 -2.342 1.00 96.25 86 THR A O 1
ATOM 673 N N . SER A 1 87 ? -0.703 11.237 -1.400 1.00 95.31 87 SER A N 1
ATOM 674 C CA . SER A 1 87 ? -1.482 10.796 -2.555 1.00 95.31 87 SER A CA 1
ATOM 675 C C . SER A 1 87 ? -2.686 11.725 -2.738 1.00 95.31 87 SER A C 1
ATOM 677 O O . SER A 1 87 ? -3.318 12.068 -1.740 1.00 95.31 87 SER A O 1
ATOM 679 N N . PRO A 1 88 ? -3.058 12.095 -3.977 1.00 94.44 88 PRO A N 1
ATOM 680 C CA . PRO A 1 88 ? -4.282 12.860 -4.228 1.00 94.44 88 PRO A CA 1
ATOM 681 C C . PRO A 1 88 ? -5.555 12.073 -3.878 1.00 94.44 88 PRO A C 1
ATOM 683 O O . PRO A 1 88 ? -6.629 12.650 -3.757 1.00 94.44 88 PRO A O 1
ATOM 686 N N . THR A 1 89 ? -5.443 10.751 -3.717 1.00 94.75 89 THR A N 1
ATOM 687 C CA . THR A 1 89 ? -6.534 9.855 -3.320 1.00 94.75 89 THR A CA 1
ATOM 688 C C . THR A 1 89 ? -6.065 8.960 -2.167 1.00 94.75 89 THR A C 1
ATOM 690 O O . THR A 1 89 ? -5.806 7.776 -2.391 1.00 94.75 89 THR A O 1
ATOM 693 N N . PRO A 1 90 ? -5.861 9.502 -0.955 1.00 94.44 90 PRO A N 1
ATOM 694 C CA . PRO A 1 90 ? -5.346 8.724 0.165 1.00 94.44 90 PRO A CA 1
ATOM 695 C C . PRO A 1 90 ? -6.380 7.698 0.651 1.00 94.44 90 PRO A C 1
ATOM 697 O O . PRO A 1 90 ? -7.586 7.947 0.637 1.00 94.44 90 PRO A O 1
ATOM 700 N N . ILE A 1 91 ? -5.906 6.536 1.099 1.00 94.00 91 ILE A N 1
ATOM 701 C CA . ILE A 1 91 ? -6.728 5.501 1.724 1.00 94.00 91 ILE A CA 1
ATOM 702 C C . ILE A 1 91 ? -6.733 5.729 3.234 1.00 94.00 91 ILE A C 1
ATOM 704 O O . ILE A 1 91 ? -5.770 5.408 3.935 1.00 94.00 91 ILE A O 1
ATOM 708 N N . GLY A 1 92 ? -7.860 6.251 3.719 1.00 84.81 92 GLY A N 1
ATOM 709 C CA . GLY A 1 92 ? -8.084 6.573 5.123 1.00 84.81 92 GLY A CA 1
ATOM 710 C C . GLY A 1 92 ? -7.179 7.694 5.646 1.00 84.81 92 GLY A C 1
ATOM 711 O O . GLY A 1 92 ? -6.049 7.888 5.199 1.00 84.81 92 GLY A O 1
ATOM 712 N N . SER A 1 93 ? -7.693 8.423 6.625 1.00 57.50 93 SER A N 1
ATOM 713 C CA . SER A 1 93 ? -6.949 9.329 7.502 1.00 57.50 93 SER A CA 1
ATOM 714 C C . SER A 1 93 ? -6.911 8.714 8.887 1.00 57.50 93 SER A C 1
ATOM 716 O O . SER A 1 93 ? -8.014 8.338 9.348 1.00 57.50 93 SER A O 1
#